Protein AF-A0A8J3BUP3-F1 (afdb_monomer_lite)

Structure (mmCIF, N/CA/C/O backbone):
data_AF-A0A8J3BUP3-F1
#
_entry.id   AF-A0A8J3BUP3-F1
#
loop_
_atom_site.group_PDB
_atom_site.id
_atom_site.type_symbol
_atom_site.label_atom_id
_atom_site.label_alt_id
_atom_site.label_comp_id
_atom_site.label_asym_id
_atom_site.label_entity_id
_atom_site.label_seq_id
_atom_site.pdbx_PDB_ins_code
_atom_site.Cartn_x
_atom_site.Cartn_y
_atom_site.Cartn_z
_atom_site.occupancy
_atom_site.B_iso_or_equiv
_atom_site.auth_seq_id
_atom_site.auth_comp_id
_atom_site.auth_asym_id
_atom_site.auth_atom_id
_atom_site.pdbx_PDB_model_num
ATOM 1 N N . MET A 1 1 ? 29.256 8.498 -4.162 1.00 69.88 1 MET A N 1
ATOM 2 C CA . MET A 1 1 ? 28.411 7.334 -3.810 1.00 69.88 1 MET A CA 1
ATOM 3 C C . MET A 1 1 ? 28.200 6.532 -5.094 1.00 69.88 1 MET A C 1
ATOM 5 O O . MET A 1 1 ? 27.834 7.152 -6.081 1.00 69.88 1 MET A O 1
ATOM 9 N N . GLY A 1 2 ? 28.523 5.232 -5.124 1.00 91.31 2 GLY A N 1
ATOM 10 C CA . GLY A 1 2 ? 28.582 4.390 -6.339 1.00 91.31 2 GLY A CA 1
ATOM 11 C C . GLY A 1 2 ? 27.463 3.346 -6.453 1.00 91.31 2 GLY A C 1
ATOM 12 O O . GLY A 1 2 ? 27.728 2.214 -6.844 1.00 91.31 2 GLY A O 1
ATOM 13 N N . PHE A 1 3 ? 26.236 3.688 -6.054 1.00 91.12 3 PHE A N 1
ATOM 14 C CA . PHE A 1 3 ? 25.085 2.789 -6.185 1.00 91.12 3 PHE A CA 1
ATOM 15 C C . PHE A 1 3 ? 24.589 2.740 -7.633 1.00 91.12 3 PHE A C 1
ATOM 17 O O . PHE A 1 3 ? 24.581 3.758 -8.322 1.00 91.12 3 PHE A O 1
ATOM 24 N N . THR A 1 4 ? 24.152 1.561 -8.075 1.00 90.62 4 THR A N 1
ATOM 25 C CA . THR A 1 4 ? 23.497 1.363 -9.377 1.00 90.62 4 THR A CA 1
ATOM 26 C C . THR A 1 4 ? 22.027 1.038 -9.143 1.00 90.62 4 THR A C 1
ATOM 28 O O . THR A 1 4 ? 21.706 0.272 -8.233 1.00 90.62 4 THR A O 1
ATOM 31 N N . ALA A 1 5 ? 21.134 1.627 -9.941 1.00 91.81 5 ALA A N 1
ATOM 32 C CA . ALA A 1 5 ? 19.705 1.345 -9.863 1.00 91.81 5 ALA A CA 1
ATOM 33 C C . ALA A 1 5 ? 19.442 -0.148 -10.115 1.00 91.81 5 ALA A C 1
ATOM 35 O O . ALA A 1 5 ? 19.896 -0.701 -11.114 1.00 91.81 5 ALA A O 1
ATOM 36 N N . LYS A 1 6 ? 18.715 -0.801 -9.199 1.00 93.50 6 LYS A N 1
ATOM 37 C CA . LYS A 1 6 ? 18.377 -2.229 -9.311 1.00 93.50 6 LYS A CA 1
ATOM 38 C C . LYS A 1 6 ? 17.186 -2.474 -10.244 1.00 93.50 6 LYS A C 1
ATOM 40 O O . LYS A 1 6 ? 17.160 -3.493 -10.921 1.00 93.50 6 LYS A O 1
ATOM 45 N N . ARG A 1 7 ? 16.202 -1.569 -10.238 1.00 94.81 7 ARG A N 1
ATOM 46 C CA . ARG A 1 7 ? 14.948 -1.657 -11.004 1.00 94.81 7 ARG A CA 1
ATOM 47 C C . ARG A 1 7 ? 14.233 -0.308 -11.045 1.00 94.81 7 ARG A C 1
ATOM 49 O O . ARG A 1 7 ? 14.526 0.559 -10.220 1.00 94.81 7 ARG A O 1
ATOM 56 N N . TYR A 1 8 ? 13.286 -0.178 -11.967 1.00 95.69 8 TYR A N 1
ATOM 57 C CA . TYR A 1 8 ? 12.363 0.951 -12.085 1.00 95.69 8 TYR A CA 1
ATOM 58 C C . TYR A 1 8 ? 10.917 0.455 -11.959 1.00 95.69 8 TYR A C 1
ATOM 60 O O . TYR A 1 8 ? 10.567 -0.549 -12.572 1.00 95.69 8 TYR A O 1
ATOM 68 N N . GLN A 1 9 ? 10.087 1.110 -11.151 1.00 97.00 9 GLN A N 1
ATOM 69 C CA . GLN A 1 9 ? 8.687 0.724 -10.958 1.00 97.00 9 GLN A CA 1
ATOM 70 C C . GLN A 1 9 ? 7.812 1.976 -10.851 1.00 97.00 9 GLN A C 1
ATOM 72 O O . GLN A 1 9 ? 8.215 2.943 -10.203 1.00 97.00 9 GLN A O 1
ATOM 77 N N . GLU A 1 10 ? 6.640 1.947 -11.480 1.00 97.50 10 GLU A N 1
ATOM 78 C CA . GLU A 1 10 ? 5.635 3.012 -11.441 1.00 97.50 10 GLU A CA 1
ATOM 79 C C . GLU A 1 10 ? 4.446 2.620 -10.554 1.00 97.50 10 GLU A C 1
ATOM 81 O O . GLU A 1 10 ? 4.022 1.464 -10.540 1.00 97.50 10 GLU A O 1
ATOM 86 N N . ASN A 1 11 ? 3.901 3.608 -9.845 1.00 97.44 11 ASN A N 1
ATOM 87 C CA . ASN A 1 11 ? 2.666 3.542 -9.064 1.00 97.44 11 ASN A CA 1
ATOM 88 C C . ASN A 1 11 ? 1.989 4.926 -9.137 1.00 97.44 11 ASN A C 1
ATOM 90 O O . ASN A 1 11 ? 2.685 5.948 -9.140 1.00 97.44 11 ASN A O 1
ATOM 94 N N . TYR A 1 12 ? 0.657 4.959 -9.193 1.00 97.94 12 TYR A N 1
ATOM 95 C CA . TYR A 1 12 ? -0.123 6.141 -8.832 1.00 97.94 12 TYR A CA 1
ATOM 96 C C . TYR A 1 12 ? -0.705 5.951 -7.432 1.00 97.94 12 TYR A C 1
ATOM 98 O O . TYR A 1 12 ? -1.581 5.109 -7.240 1.00 97.94 12 TYR A O 1
ATOM 106 N N . ARG A 1 13 ? -0.238 6.772 -6.490 1.00 98.31 13 ARG A N 1
ATOM 107 C CA . ARG A 1 13 ? -0.693 6.782 -5.100 1.00 98.31 13 ARG A CA 1
ATOM 108 C C . ARG A 1 13 ? -1.413 8.084 -4.788 1.00 98.31 13 ARG A C 1
ATOM 110 O O . ARG A 1 13 ? -0.875 9.166 -5.040 1.00 98.31 13 ARG A O 1
ATOM 117 N N . GLU A 1 14 ? -2.599 7.965 -4.213 1.00 98.56 14 GLU A N 1
ATOM 118 C CA . GLU A 1 14 ? -3.271 9.056 -3.514 1.00 98.56 14 GLU A CA 1
ATOM 119 C C . GLU A 1 14 ? -3.253 8.754 -2.014 1.00 98.56 14 GLU A C 1
ATOM 121 O O . GLU A 1 14 ? -3.862 7.783 -1.571 1.00 98.56 14 GLU A O 1
ATOM 126 N N . GLU A 1 15 ? -2.528 9.575 -1.254 1.00 98.50 15 GLU A N 1
ATOM 127 C CA . GLU A 1 15 ? -2.297 9.387 0.181 1.00 98.50 15 GLU A CA 1
ATOM 128 C C . GLU A 1 15 ? -3.178 10.336 1.005 1.00 98.50 15 GLU A C 1
ATOM 130 O O . GLU A 1 15 ? -3.206 11.551 0.773 1.00 98.50 15 GLU A O 1
ATOM 135 N N . TRP A 1 16 ? -3.843 9.786 2.020 1.00 98.56 16 TRP A N 1
ATOM 136 C CA . TRP A 1 16 ? -4.592 10.529 3.031 1.00 98.56 16 TRP A CA 1
ATOM 137 C C . TRP A 1 16 ? -4.117 10.163 4.435 1.00 98.56 16 TRP A C 1
ATOM 139 O O . TRP A 1 16 ? -3.730 9.029 4.697 1.00 98.56 16 TRP A O 1
ATOM 149 N N . GLN A 1 17 ? -4.202 11.111 5.371 1.00 98.19 17 GLN A N 1
ATOM 150 C CA . GLN A 1 17 ? -3.862 10.875 6.776 1.00 98.19 17 GLN A CA 1
ATOM 151 C C . GLN A 1 17 ? -4.988 11.337 7.695 1.00 98.19 17 GLN A C 1
ATOM 153 O O . GLN A 1 17 ? -5.456 12.477 7.611 1.00 98.19 17 GLN A O 1
ATOM 158 N N . LEU A 1 18 ? -5.394 10.463 8.615 1.00 97.38 18 LEU A N 1
ATOM 159 C CA . LEU A 1 18 ? -6.393 10.767 9.634 1.00 97.38 18 LEU A CA 1
ATOM 160 C C . LEU A 1 18 ? -6.055 10.027 10.928 1.00 97.38 18 LEU A C 1
ATOM 162 O O . LEU A 1 18 ? -5.917 8.811 10.945 1.00 97.38 18 LEU A O 1
ATOM 166 N N . GLY A 1 19 ? -5.930 10.764 12.033 1.00 94.56 19 GLY A N 1
ATOM 167 C CA . GLY A 1 19 ? -5.753 10.154 13.356 1.00 94.56 19 GLY A CA 1
ATOM 168 C C . GLY A 1 19 ? -4.468 9.331 13.529 1.00 94.56 19 GLY A C 1
ATOM 169 O O . GLY A 1 19 ? -4.428 8.470 14.397 1.00 94.56 19 GLY A O 1
ATOM 170 N N . GLY A 1 20 ? -3.428 9.586 12.728 1.00 96.69 20 GLY A N 1
ATOM 171 C CA . GLY A 1 20 ? -2.185 8.803 12.749 1.00 96.69 20 GLY A CA 1
ATOM 172 C C . GLY A 1 20 ? -2.236 7.510 11.930 1.00 96.69 20 GLY A C 1
ATOM 173 O O . GLY A 1 20 ? -1.283 6.739 11.989 1.00 96.69 20 GLY A O 1
ATOM 174 N N . VAL A 1 21 ? -3.317 7.293 11.176 1.00 98.56 21 VAL A N 1
ATOM 175 C CA . VAL A 1 21 ? -3.445 6.239 10.167 1.00 98.56 21 VAL A CA 1
ATOM 176 C C . VAL A 1 21 ? -3.296 6.858 8.777 1.00 98.56 21 VAL A C 1
ATOM 178 O O . VAL A 1 21 ? -3.856 7.928 8.508 1.00 98.56 21 VAL A O 1
ATOM 181 N N . THR A 1 22 ? -2.541 6.181 7.919 1.00 98.69 22 THR A N 1
ATOM 182 C CA . THR A 1 22 ? -2.364 6.498 6.502 1.00 98.69 22 THR A CA 1
ATOM 183 C C . THR A 1 22 ? -3.268 5.606 5.658 1.00 98.69 22 THR A C 1
ATOM 185 O O . THR A 1 22 ? -3.404 4.413 5.926 1.00 98.69 22 THR A O 1
ATOM 188 N N . PHE A 1 23 ? -3.889 6.204 4.647 1.00 98.56 23 PHE A N 1
ATOM 189 C CA . PHE A 1 23 ? -4.773 5.558 3.687 1.00 98.56 23 PHE A CA 1
ATOM 190 C C . PHE A 1 23 ? -4.237 5.827 2.285 1.00 98.56 23 PHE A C 1
ATOM 192 O O . PHE A 1 23 ? -4.347 6.951 1.789 1.00 98.56 23 PHE A O 1
ATOM 199 N N . ASP A 1 24 ? -3.687 4.795 1.659 1.00 98.44 24 ASP A N 1
ATOM 200 C CA . ASP A 1 24 ? -3.075 4.879 0.339 1.00 98.44 24 ASP A CA 1
ATOM 201 C C . ASP A 1 24 ? -3.962 4.192 -0.693 1.00 98.44 24 ASP A C 1
ATOM 203 O O . ASP A 1 24 ? -4.127 2.973 -0.697 1.00 98.44 24 ASP A O 1
ATOM 207 N N . ILE A 1 25 ? -4.556 4.986 -1.583 1.00 98.44 25 ILE A N 1
ATOM 208 C CA . ILE A 1 25 ? -5.271 4.469 -2.750 1.00 98.44 25 ILE A CA 1
ATOM 209 C C . ILE A 1 25 ? -4.224 4.227 -3.833 1.00 98.44 25 ILE A C 1
ATOM 211 O O . ILE A 1 25 ? -3.767 5.153 -4.510 1.00 98.44 25 ILE A O 1
ATOM 215 N N . ASP A 1 26 ? -3.839 2.966 -3.964 1.00 98.06 26 AS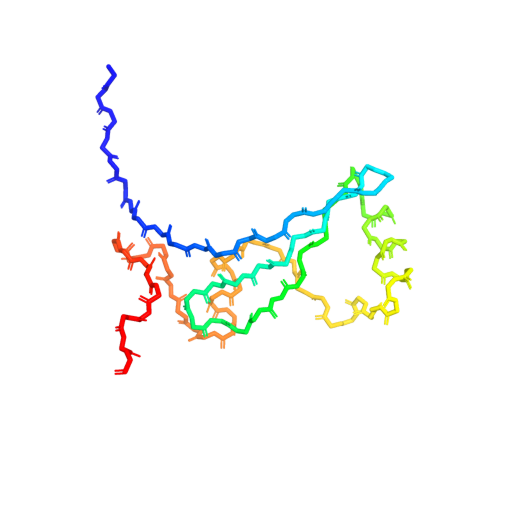P A N 1
ATOM 216 C CA . ASP A 1 26 ? -2.704 2.519 -4.752 1.00 98.06 26 ASP A CA 1
ATOM 217 C C . ASP A 1 26 ? -3.158 1.914 -6.074 1.00 98.06 26 ASP A C 1
ATOM 219 O O . ASP A 1 26 ? -3.970 0.987 -6.120 1.00 98.06 26 ASP A O 1
ATOM 223 N N . THR A 1 27 ? -2.597 2.409 -7.174 1.00 98.00 27 THR A N 1
ATOM 224 C CA . THR A 1 27 ? -2.816 1.848 -8.507 1.00 98.00 27 THR A CA 1
ATOM 225 C C . THR A 1 27 ? -1.485 1.404 -9.074 1.00 98.00 27 THR A C 1
ATOM 227 O O . THR A 1 27 ? -0.632 2.222 -9.401 1.00 98.00 27 THR A O 1
ATOM 230 N N . TRP A 1 28 ? -1.328 0.097 -9.245 1.00 97.62 28 TRP A N 1
ATOM 231 C CA . TRP A 1 28 ? -0.108 -0.516 -9.756 1.00 97.62 28 TRP A CA 1
ATOM 232 C C . TRP A 1 28 ? -0.333 -1.123 -11.153 1.00 97.62 28 TRP A C 1
ATOM 234 O O . TRP A 1 28 ? -1.432 -1.609 -11.432 1.00 97.62 28 TRP A O 1
ATOM 244 N N . PRO A 1 29 ? 0.676 -1.149 -12.049 1.00 97.06 29 PRO A N 1
ATOM 245 C CA . PRO A 1 29 ? 0.517 -1.675 -13.406 1.00 97.06 29 PRO A CA 1
ATOM 246 C C . PRO A 1 29 ? -0.018 -3.119 -13.504 1.00 97.06 29 PRO A C 1
ATOM 248 O O . PRO A 1 29 ? 0.712 -4.102 -13.378 1.00 97.06 29 PRO A O 1
ATOM 251 N N . GLY A 1 30 ? -1.303 -3.248 -13.841 1.00 95.19 30 GLY A N 1
ATOM 252 C CA . GLY A 1 30 ? -1.981 -4.531 -14.056 1.00 95.19 30 GLY A CA 1
ATOM 253 C C . GLY A 1 30 ? -2.699 -5.097 -12.828 1.00 95.19 30 GLY A C 1
ATOM 254 O O . GLY A 1 30 ? -3.374 -6.116 -12.963 1.00 95.19 30 GLY A O 1
ATOM 255 N N . LEU A 1 31 ? -2.602 -4.447 -11.665 1.00 95.88 31 LEU A N 1
ATOM 256 C CA . LEU A 1 31 ? -3.439 -4.754 -10.505 1.00 95.88 31 LEU A CA 1
ATOM 257 C C . LEU A 1 31 ? -4.683 -3.851 -10.489 1.00 95.88 31 LEU A C 1
ATOM 259 O O . LEU A 1 31 ? -4.607 -2.701 -10.929 1.00 95.88 31 LEU A O 1
ATOM 263 N N . PRO A 1 32 ? -5.829 -4.334 -9.974 1.00 95.31 32 PRO A N 1
ATOM 264 C CA . PRO A 1 32 ? -6.913 -3.447 -9.565 1.00 95.31 32 PRO A CA 1
ATOM 265 C C . PRO A 1 32 ? -6.412 -2.445 -8.520 1.00 95.31 32 PRO A C 1
ATOM 267 O O . PRO A 1 32 ? -5.593 -2.811 -7.679 1.00 95.31 32 PRO A O 1
ATOM 270 N N . THR A 1 33 ? -6.914 -1.210 -8.552 1.00 96.94 33 THR A N 1
ATOM 271 C CA . THR A 1 33 ? -6.656 -0.230 -7.490 1.00 96.94 33 THR A CA 1
ATOM 272 C C . THR A 1 33 ? -7.142 -0.778 -6.150 1.00 96.94 33 THR A C 1
ATOM 274 O O . THR A 1 33 ? -8.258 -1.298 -6.068 1.00 96.94 33 THR A O 1
ATOM 277 N N . TYR A 1 34 ? -6.323 -0.647 -5.111 1.00 96.75 34 TYR A N 1
ATOM 278 C CA . TYR A 1 34 ? -6.639 -1.110 -3.762 1.00 96.75 34 TYR A CA 1
ATOM 279 C C . TYR A 1 34 ? -6.298 -0.043 -2.720 1.00 96.75 34 TYR A C 1
ATOM 281 O O . TYR A 1 34 ? -5.568 0.904 -3.002 1.00 96.75 34 TYR A O 1
ATOM 289 N N . LEU A 1 35 ? -6.874 -0.188 -1.528 1.00 97.62 35 LEU A N 1
ATOM 290 C CA . LEU A 1 35 ? -6.586 0.663 -0.381 1.00 97.62 35 LEU A CA 1
ATOM 291 C C . LEU A 1 35 ? -5.585 -0.048 0.533 1.00 97.62 35 LEU A C 1
ATOM 293 O O . LEU A 1 35 ? -5.858 -1.153 1.000 1.00 97.62 35 LEU A O 1
ATOM 297 N N . GLU A 1 36 ? -4.465 0.600 0.809 1.00 97.88 36 GLU A N 1
ATOM 298 C CA . GLU A 1 36 ? -3.533 0.240 1.875 1.00 97.88 36 GLU A CA 1
ATOM 299 C C . GLU A 1 36 ? -3.846 1.096 3.114 1.00 97.88 36 GLU A C 1
ATOM 301 O O . GLU A 1 36 ? -4.058 2.305 3.013 1.00 97.88 36 GLU A O 1
ATOM 306 N N . VAL A 1 37 ? -3.954 0.449 4.279 1.00 98.00 37 VAL A N 1
ATOM 307 C CA . VAL A 1 37 ? -4.235 1.101 5.566 1.00 98.00 37 VAL A CA 1
ATOM 308 C C . VAL A 1 37 ? -3.083 0.797 6.511 1.00 98.00 37 VAL A C 1
ATOM 310 O O . VAL A 1 37 ? -2.908 -0.345 6.937 1.00 98.00 37 VAL A O 1
ATOM 313 N N . GLU A 1 38 ? -2.314 1.823 6.858 1.00 97.75 38 GLU A N 1
ATOM 314 C CA . GLU A 1 38 ? -1.141 1.702 7.723 1.00 97.75 38 GLU A CA 1
ATOM 315 C C . GLU A 1 38 ? -1.307 2.540 8.986 1.00 97.75 38 GLU A C 1
ATOM 317 O O . GLU A 1 38 ? -1.706 3.702 8.944 1.00 97.75 38 GLU A O 1
ATOM 322 N N . GLY A 1 39 ? -0.973 1.959 10.133 1.00 97.31 39 GLY A N 1
ATOM 323 C CA . GLY A 1 39 ? -1.103 2.612 11.428 1.00 97.31 39 GLY A CA 1
ATOM 324 C C . GLY A 1 39 ? 0.020 2.219 12.384 1.00 97.31 39 GLY A C 1
ATOM 325 O O . GLY A 1 39 ? 0.840 1.355 12.072 1.00 97.31 39 GLY A O 1
ATOM 326 N N . PRO A 1 40 ? 0.069 2.844 13.571 1.00 97.50 40 PRO A N 1
ATOM 327 C CA . PRO A 1 40 ? 1.099 2.564 14.571 1.00 97.50 40 PRO A CA 1
ATOM 328 C C . PRO A 1 40 ? 1.041 1.133 15.127 1.00 97.50 40 PRO A C 1
ATOM 330 O O . PRO A 1 40 ? 2.050 0.632 15.624 1.00 97.50 40 PRO A O 1
ATOM 333 N N . ASP A 1 41 ? -0.125 0.489 15.065 1.00 97.81 41 ASP A N 1
ATOM 334 C CA . ASP A 1 41 ? -0.364 -0.880 15.508 1.00 97.81 41 ASP A CA 1
ATOM 335 C C . ASP A 1 41 ? -1.573 -1.503 14.782 1.00 97.81 41 ASP A C 1
ATOM 337 O O . ASP A 1 41 ? -2.298 -0.841 14.036 1.00 97.81 41 ASP A O 1
ATOM 341 N N . GLU A 1 42 ? -1.781 -2.805 14.996 1.00 96.44 42 GLU A N 1
ATOM 342 C CA . GLU A 1 42 ? -2.875 -3.577 14.392 1.00 96.44 42 GLU A CA 1
ATOM 343 C C . GLU A 1 42 ? -4.262 -3.056 14.797 1.00 96.44 42 GLU A C 1
ATOM 345 O O . GLU A 1 42 ? -5.184 -3.066 13.981 1.00 96.44 42 GLU A O 1
ATOM 350 N N . ALA A 1 43 ? -4.417 -2.576 16.037 1.00 97.62 43 ALA A N 1
ATOM 351 C CA . ALA A 1 43 ? -5.696 -2.070 16.524 1.00 97.62 43 ALA A CA 1
ATOM 352 C C . ALA A 1 43 ? -6.098 -0.792 15.776 1.00 97.62 43 ALA A C 1
ATOM 354 O O . ALA A 1 43 ? -7.231 -0.688 15.317 1.00 97.62 43 ALA A O 1
ATOM 355 N N . ALA A 1 44 ? -5.154 0.130 15.566 1.00 98.12 44 ALA A N 1
ATOM 356 C CA . ALA A 1 44 ? -5.385 1.346 14.794 1.00 98.12 44 ALA A CA 1
ATOM 357 C C . ALA A 1 44 ? -5.782 1.051 13.337 1.00 98.12 44 ALA A C 1
ATOM 359 O O . ALA A 1 44 ? -6.709 1.673 12.819 1.00 98.12 44 ALA A O 1
ATOM 360 N N . VAL A 1 45 ? -5.121 0.085 12.686 1.00 97.56 45 VAL A N 1
ATOM 361 C CA . VAL A 1 45 ? -5.464 -0.343 11.315 1.00 97.56 45 VAL A CA 1
ATOM 362 C C . VAL A 1 45 ? -6.863 -0.956 11.267 1.00 97.56 45 VAL A C 1
ATOM 364 O O . VAL A 1 45 ? -7.659 -0.624 10.387 1.00 97.56 45 VAL A O 1
ATOM 367 N N . ARG A 1 46 ? -7.186 -1.824 12.231 1.00 96.75 46 ARG A N 1
ATOM 368 C CA . ARG A 1 46 ? -8.497 -2.465 12.326 1.00 96.75 46 ARG A CA 1
ATOM 369 C C . ARG A 1 46 ? -9.617 -1.449 12.538 1.00 96.75 46 ARG A C 1
ATOM 371 O O . ARG A 1 46 ? -10.590 -1.479 11.790 1.00 96.75 46 ARG A O 1
ATOM 378 N N . ASP A 1 47 ? -9.472 -0.550 13.507 1.00 97.62 47 ASP A N 1
ATOM 379 C CA . ASP A 1 47 ? -10.478 0.474 13.807 1.00 97.62 47 ASP A CA 1
ATOM 380 C C . ASP A 1 47 ? -10.710 1.392 12.593 1.00 97.62 47 ASP A C 1
ATOM 382 O O . ASP A 1 47 ? -11.846 1.752 12.277 1.00 97.62 47 ASP A O 1
ATOM 386 N N . ALA A 1 48 ? -9.639 1.732 11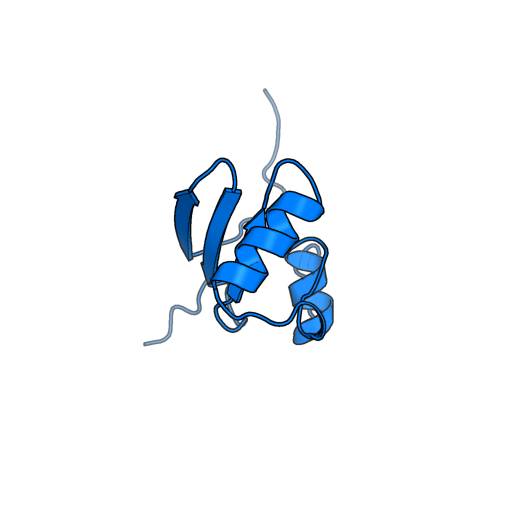.869 1.00 97.94 48 ALA A N 1
ATOM 387 C CA . ALA A 1 48 ? -9.709 2.517 10.642 1.00 97.94 48 ALA A CA 1
ATOM 388 C C . ALA A 1 48 ? -10.434 1.787 9.498 1.00 97.94 48 ALA A C 1
ATOM 390 O O . ALA A 1 48 ? -11.287 2.383 8.837 1.00 97.94 48 ALA A O 1
ATOM 391 N N . ALA A 1 49 ? -10.131 0.506 9.273 1.00 96.94 49 ALA A N 1
ATOM 392 C CA . ALA A 1 49 ? -10.808 -0.307 8.264 1.00 96.94 49 ALA A CA 1
ATOM 393 C C . ALA A 1 49 ? -12.301 -0.499 8.594 1.00 96.94 49 ALA A C 1
ATOM 395 O O . ALA A 1 49 ? -13.157 -0.314 7.724 1.00 96.94 49 ALA A O 1
ATOM 396 N N . GLU A 1 50 ? -12.629 -0.779 9.862 1.00 96.25 50 GLU A N 1
ATOM 397 C CA . GLU A 1 50 ? -14.013 -0.903 10.338 1.00 96.25 50 GLU A CA 1
ATOM 398 C C . GLU A 1 50 ? -14.794 0.411 10.167 1.00 96.25 50 GLU A C 1
ATOM 400 O O . GLU A 1 50 ? -15.954 0.389 9.750 1.00 96.25 50 GLU A O 1
ATOM 405 N N . ALA A 1 51 ? -14.165 1.568 10.413 1.00 96.75 51 ALA A N 1
ATOM 406 C CA . ALA A 1 51 ? -14.786 2.881 10.213 1.00 96.75 51 ALA A CA 1
ATOM 407 C C . ALA A 1 51 ? -15.141 3.171 8.741 1.00 96.75 51 ALA A C 1
ATOM 409 O O . ALA A 1 51 ? -16.076 3.931 8.474 1.00 96.75 51 ALA A O 1
ATOM 410 N N . LEU A 1 52 ? -14.432 2.549 7.793 1.00 96.12 52 LEU A N 1
ATOM 411 C CA . LEU A 1 52 ? -14.739 2.587 6.359 1.00 96.12 52 LEU A CA 1
ATOM 412 C C . LEU A 1 52 ? -15.744 1.504 5.927 1.00 96.12 52 LEU A C 1
ATOM 414 O O . LEU A 1 52 ? -16.140 1.470 4.762 1.00 96.12 52 LEU A O 1
ATOM 418 N N . GLY A 1 53 ? -16.181 0.639 6.848 1.00 96.88 53 GLY A N 1
ATOM 419 C CA . GLY A 1 53 ? -17.088 -0.472 6.562 1.00 96.88 53 GLY A CA 1
ATOM 420 C C . GLY A 1 53 ? -16.433 -1.622 5.794 1.00 96.88 53 GLY A C 1
ATOM 421 O O . GLY A 1 53 ? -17.135 -2.346 5.088 1.00 96.88 53 GLY A O 1
ATOM 422 N N . LEU A 1 54 ? -15.109 -1.772 5.898 1.00 96.06 54 LEU A N 1
ATOM 423 C CA . LEU A 1 54 ? -14.352 -2.848 5.258 1.00 96.06 54 LEU A CA 1
ATOM 424 C C . LEU A 1 54 ? -14.270 -4.074 6.175 1.00 96.06 54 LEU A C 1
ATOM 426 O O . LEU A 1 54 ? -14.126 -3.940 7.391 1.00 96.06 54 LEU A O 1
ATOM 430 N N . ASP A 1 55 ? -14.339 -5.268 5.586 1.00 93.62 55 ASP A N 1
ATOM 431 C CA . ASP A 1 55 ? -14.137 -6.528 6.301 1.00 93.62 55 ASP A CA 1
ATOM 432 C C . ASP A 1 55 ? -12.667 -6.955 6.198 1.00 93.62 55 ASP A C 1
ATOM 434 O O . ASP A 1 55 ? -12.130 -7.140 5.105 1.00 93.62 55 ASP A O 1
ATOM 438 N N . LEU A 1 56 ? -12.011 -7.143 7.344 1.00 90.69 56 LEU A N 1
ATOM 439 C CA . LEU A 1 56 ? -10.632 -7.632 7.392 1.00 90.69 56 LEU A CA 1
ATOM 440 C C . LEU A 1 56 ? -10.497 -9.083 6.909 1.00 90.69 56 LEU A C 1
ATOM 442 O O . LEU A 1 56 ? -9.384 -9.515 6.619 1.00 90.69 56 LEU A O 1
ATOM 446 N N . ALA A 1 57 ? -11.594 -9.836 6.788 1.00 92.56 57 ALA A N 1
ATOM 447 C CA . ALA A 1 57 ? -11.573 -11.153 6.155 1.00 92.56 57 ALA A CA 1
ATOM 448 C C . ALA A 1 57 ? -11.142 -11.098 4.676 1.00 92.56 57 ALA A C 1
ATOM 450 O O . ALA A 1 57 ? -10.586 -12.077 4.177 1.00 92.56 57 ALA A O 1
ATOM 451 N N . ASP A 1 58 ? -11.355 -9.959 4.008 1.00 89.00 58 ASP A N 1
ATOM 452 C CA . ASP A 1 58 ? -10.941 -9.718 2.621 1.00 89.00 58 ASP A CA 1
ATOM 453 C C . ASP A 1 58 ? -9.559 -9.039 2.522 1.00 89.00 58 ASP A C 1
ATOM 455 O O . ASP A 1 58 ? -9.066 -8.784 1.420 1.00 89.00 58 ASP A O 1
ATOM 459 N N . ALA A 1 59 ? -8.915 -8.734 3.656 1.00 93.00 59 ALA A N 1
ATOM 460 C CA . ALA A 1 59 ? -7.636 -8.036 3.675 1.00 93.00 59 ALA A CA 1
ATOM 461 C C . ALA A 1 59 ? -6.468 -8.947 3.265 1.00 93.00 59 ALA A C 1
ATOM 463 O O . ALA A 1 59 ? -6.396 -10.128 3.615 1.00 93.00 59 ALA A O 1
ATOM 464 N N . SER A 1 60 ? -5.495 -8.357 2.571 1.00 92.62 60 SER A N 1
ATOM 465 C CA . SER A 1 60 ? -4.170 -8.940 2.359 1.00 92.62 60 SER A CA 1
ATOM 466 C C . SER A 1 60 ? -3.129 -8.211 3.200 1.00 92.62 60 SER A C 1
ATOM 468 O O . SER A 1 60 ? -3.213 -6.997 3.366 1.00 92.62 60 SER A O 1
ATOM 470 N N . TYR A 1 61 ? -2.114 -8.937 3.660 1.00 93.06 61 TYR A N 1
ATOM 471 C CA . TYR A 1 61 ? -0.995 -8.393 4.428 1.00 93.06 61 TYR A CA 1
ATOM 472 C C . TYR A 1 61 ? 0.310 -8.735 3.718 1.00 93.06 61 TYR A C 1
ATOM 474 O O . TYR A 1 61 ? 0.442 -9.846 3.207 1.00 93.06 61 TYR A O 1
ATOM 482 N N . GLY A 1 62 ? 1.264 -7.808 3.715 1.00 92.25 62 GLY A N 1
ATOM 483 C CA . GLY A 1 62 ? 2.550 -7.985 3.045 1.00 92.25 62 GLY A CA 1
ATOM 484 C C . GLY A 1 62 ? 2.867 -6.824 2.112 1.00 92.25 62 GLY A C 1
ATOM 485 O O . GLY A 1 62 ? 2.175 -5.811 2.098 1.00 92.25 62 GLY A O 1
ATOM 486 N N . SER A 1 63 ? 3.943 -6.965 1.345 1.00 95.44 63 SER A N 1
ATOM 487 C CA . SER A 1 63 ? 4.381 -5.951 0.389 1.00 95.44 63 SER A CA 1
ATOM 488 C C . SER A 1 63 ? 3.679 -6.079 -0.963 1.00 95.44 63 SER A C 1
ATOM 490 O O . SER A 1 63 ? 3.125 -7.119 -1.322 1.00 95.44 63 SER A O 1
ATOM 492 N N . VAL A 1 64 ? 3.775 -5.031 -1.782 1.00 96.25 64 VAL A N 1
ATOM 493 C CA . VAL A 1 64 ? 3.213 -5.031 -3.140 1.00 96.25 64 VAL A CA 1
ATOM 494 C C . VAL A 1 64 ? 3.705 -6.196 -4.010 1.00 96.25 64 VAL A C 1
ATOM 496 O O . VAL A 1 64 ? 2.939 -6.728 -4.812 1.00 96.25 64 VAL A O 1
ATOM 499 N N . ASP A 1 65 ? 4.953 -6.653 -3.869 1.00 96.38 65 ASP A N 1
ATOM 500 C CA . ASP A 1 65 ? 5.426 -7.813 -4.630 1.00 96.38 65 ASP A CA 1
ATOM 501 C C . ASP A 1 65 ? 4.696 -9.103 -4.237 1.00 96.38 65 ASP A C 1
ATOM 503 O O . ASP A 1 65 ? 4.381 -9.906 -5.117 1.00 96.38 65 ASP A O 1
ATOM 507 N N . GLU A 1 66 ? 4.322 -9.269 -2.967 1.00 96.69 66 GLU A N 1
ATOM 508 C CA . GLU A 1 66 ? 3.476 -10.379 -2.520 1.00 96.69 66 GLU A CA 1
ATOM 509 C C . GLU A 1 66 ? 2.056 -10.274 -3.0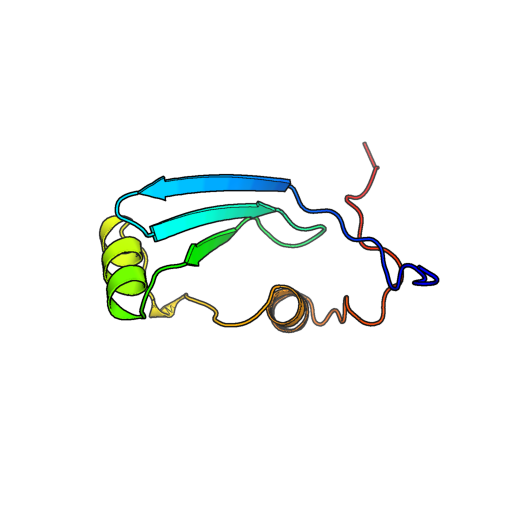96 1.00 96.69 66 GLU A C 1
ATOM 511 O O . GLU A 1 66 ? 1.488 -11.290 -3.517 1.00 96.69 66 GLU A O 1
ATOM 516 N N . VAL A 1 67 ? 1.514 -9.055 -3.224 1.00 96.25 67 VAL A N 1
ATOM 517 C CA . VAL A 1 67 ? 0.230 -8.802 -3.907 1.00 96.25 67 VAL A CA 1
ATOM 518 C C . VAL A 1 67 ? 0.314 -9.219 -5.380 1.00 96.25 67 VAL A C 1
ATOM 520 O O . VAL A 1 67 ? -0.525 -9.991 -5.849 1.00 96.25 67 VAL A O 1
ATOM 523 N N . TYR A 1 68 ? 1.361 -8.816 -6.109 1.00 97.00 68 TYR A N 1
ATOM 524 C CA . TYR A 1 68 ? 1.579 -9.247 -7.500 1.00 97.00 68 TYR A CA 1
ATOM 525 C C . TYR A 1 68 ? 1.710 -10.767 -7.641 1.00 97.00 68 TYR A C 1
ATOM 527 O O . TYR A 1 68 ? 1.145 -11.361 -8.569 1.00 97.00 68 TYR A O 1
ATOM 535 N N . ARG A 1 69 ? 2.438 -11.411 -6.722 1.00 96.81 69 ARG A N 1
ATOM 536 C CA . ARG A 1 69 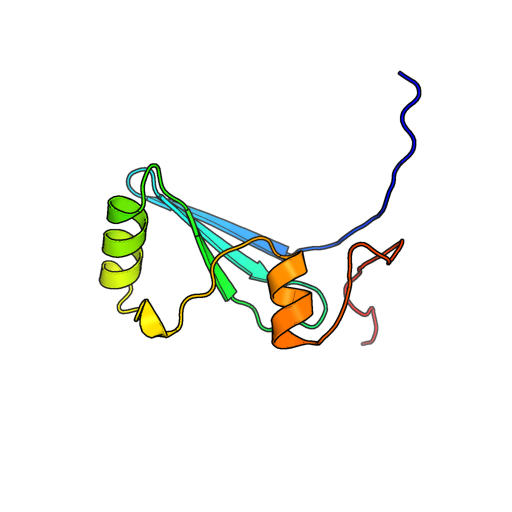? 2.590 -12.870 -6.705 1.00 96.81 69 ARG A CA 1
ATOM 537 C C . ARG A 1 69 ? 1.257 -13.569 -6.461 1.00 96.81 69 ARG A C 1
ATOM 539 O O . ARG A 1 69 ? 0.981 -14.556 -7.136 1.00 96.81 69 ARG A O 1
ATOM 546 N N . THR A 1 70 ? 0.439 -13.061 -5.546 1.00 94.69 70 THR A N 1
ATOM 547 C CA . THR A 1 70 ? -0.829 -13.690 -5.148 1.00 94.69 70 THR A CA 1
ATOM 548 C C . THR A 1 70 ? -1.929 -13.476 -6.184 1.00 94.69 70 THR A C 1
ATOM 550 O O . THR A 1 70 ? -2.616 -14.425 -6.554 1.00 94.69 70 THR A O 1
ATOM 553 N N . VAL A 1 71 ? -2.075 -12.249 -6.690 1.00 94.69 71 VAL A N 1
ATOM 554 C CA . VAL A 1 71 ? -3.170 -11.875 -7.599 1.00 94.69 71 VAL A CA 1
ATOM 555 C C . VAL A 1 71 ? -2.877 -12.288 -9.043 1.00 94.69 71 VAL A C 1
ATOM 557 O O . VAL A 1 71 ? -3.773 -12.749 -9.746 1.00 94.69 71 VAL A O 1
ATOM 560 N N . LEU A 1 72 ? -1.627 -12.138 -9.498 1.00 95.81 72 LEU A N 1
ATOM 561 C CA . LEU A 1 72 ? -1.251 -12.327 -10.907 1.00 95.81 72 LEU A CA 1
ATOM 562 C C . LEU A 1 72 ? -0.238 -13.457 -11.135 1.00 95.81 72 LEU A C 1
ATOM 564 O O . LEU A 1 72 ? 0.102 -13.743 -12.283 1.00 95.81 72 LEU A O 1
ATOM 568 N N . GLY A 1 73 ? 0.301 -14.079 -10.080 1.00 97.00 73 GLY A N 1
ATOM 569 C CA . GLY A 1 73 ? 1.396 -15.048 -10.215 1.00 97.00 73 GLY A CA 1
ATOM 570 C C . GLY A 1 73 ? 2.713 -14.428 -10.703 1.00 97.00 73 GLY A C 1
ATOM 571 O O . GLY A 1 73 ? 3.617 -15.156 -11.124 1.00 97.00 73 GLY A O 1
ATOM 572 N N . ARG A 1 74 ? 2.838 -13.094 -10.673 1.00 96.31 74 ARG A N 1
ATOM 573 C CA . ARG A 1 74 ? 3.930 -12.333 -11.298 1.00 96.31 74 ARG A CA 1
ATOM 574 C C . ARG A 1 74 ? 5.000 -11.962 -10.276 1.00 96.31 74 ARG A C 1
ATOM 576 O O . ARG A 1 74 ? 4.690 -11.402 -9.235 1.00 96.31 74 ARG A O 1
ATOM 583 N N . ASP A 1 75 ? 6.262 -12.276 -10.567 1.00 97.12 75 ASP A N 1
ATOM 584 C CA . ASP A 1 75 ? 7.407 -11.863 -9.743 1.00 97.12 75 ASP A CA 1
ATOM 585 C C . ASP A 1 75 ? 8.001 -10.549 -10.259 1.00 97.12 75 ASP A C 1
ATOM 587 O O . ASP A 1 75 ? 8.892 -10.543 -11.109 1.00 97.12 75 ASP A O 1
ATOM 591 N N . ILE A 1 76 ? 7.520 -9.429 -9.719 1.00 96.38 76 ILE A N 1
ATOM 592 C CA . ILE A 1 76 ? 7.990 -8.093 -10.110 1.00 96.38 76 ILE A CA 1
ATOM 593 C C . ILE A 1 76 ? 9.410 -7.774 -9.616 1.00 96.38 76 ILE A C 1
ATOM 595 O O . ILE A 1 76 ? 9.998 -6.777 -10.041 1.00 96.38 76 ILE A O 1
ATOM 599 N N . LEU A 1 77 ? 9.985 -8.579 -8.713 1.00 96.38 77 LEU A N 1
ATOM 600 C CA . LEU A 1 77 ? 11.355 -8.380 -8.233 1.00 96.38 77 LEU A CA 1
ATOM 601 C C . LEU A 1 77 ? 12.393 -8.954 -9.202 1.00 96.38 77 LEU A C 1
ATOM 603 O O . LEU A 1 77 ? 13.544 -8.505 -9.179 1.00 96.38 77 LEU A O 1
ATOM 607 N N . ALA A 1 78 ? 11.987 -9.907 -10.045 1.00 96.12 78 ALA A N 1
ATOM 608 C CA . ALA A 1 78 ? 12.785 -10.444 -11.144 1.00 96.12 78 ALA A CA 1
ATOM 609 C C . ALA A 1 78 ? 12.808 -9.523 -12.381 1.00 96.12 78 ALA A C 1
ATOM 611 O O . ALA A 1 78 ? 13.598 -9.742 -13.300 1.00 96.12 78 ALA A O 1
ATOM 612 N N . GLU A 1 79 ? 11.967 -8.487 -12.411 1.00 94.94 79 GLU A N 1
ATOM 613 C CA . GLU A 1 79 ? 11.820 -7.578 -13.545 1.00 94.94 79 GLU A CA 1
ATOM 614 C C . GLU A 1 79 ? 12.650 -6.298 -13.375 1.00 94.94 79 GLU A C 1
ATOM 616 O O . GLU A 1 79 ? 12.713 -5.694 -12.301 1.00 94.94 79 GLU A O 1
ATOM 621 N N . SER A 1 80 ? 13.283 -5.844 -14.461 1.00 95.31 80 SER A N 1
ATOM 622 C CA . SER A 1 80 ? 14.051 -4.592 -14.464 1.00 95.31 80 SER A CA 1
ATOM 623 C C . SER A 1 80 ? 13.166 -3.343 -14.480 1.00 95.31 80 SER A C 1
ATOM 625 O O . SER A 1 80 ? 13.608 -2.278 -14.044 1.00 95.31 80 SER A O 1
ATOM 627 N N . SER A 1 81 ? 11.942 -3.461 -15.000 1.00 95.56 81 SER A N 1
ATOM 628 C CA . SER A 1 81 ? 11.005 -2.352 -15.186 1.00 95.56 81 SER A CA 1
ATOM 629 C C . SER A 1 81 ? 9.551 -2.799 -15.039 1.00 95.56 81 SER A C 1
ATOM 631 O O . SER A 1 81 ? 9.153 -3.769 -15.679 1.00 95.56 81 SER A O 1
ATOM 633 N N . LEU A 1 82 ? 8.760 -2.035 -14.289 1.00 96.31 82 LEU A N 1
ATOM 634 C CA . LEU A 1 82 ? 7.308 -2.171 -14.165 1.00 96.31 82 LEU A CA 1
ATOM 635 C C . LEU A 1 82 ? 6.670 -0.809 -14.459 1.00 96.31 82 LEU A C 1
ATOM 637 O O . LEU A 1 82 ? 6.830 0.115 -13.669 1.00 96.31 82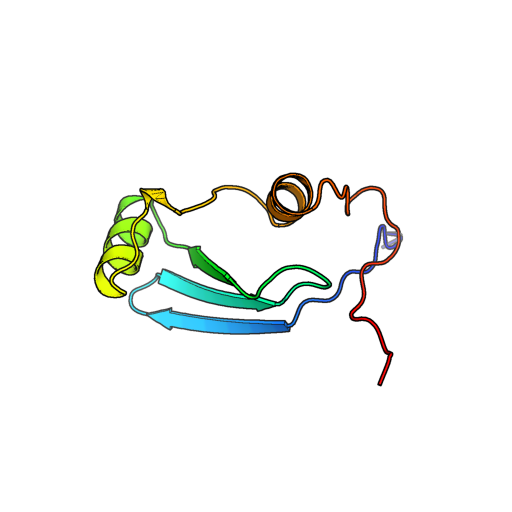 LEU A O 1
ATOM 641 N N . THR A 1 83 ? 5.988 -0.673 -15.594 1.00 96.50 83 THR A N 1
ATOM 642 C CA . THR A 1 83 ? 5.401 0.599 -16.046 1.00 96.50 83 THR A CA 1
ATOM 643 C C . THR A 1 83 ? 3.938 0.413 -16.416 1.00 96.50 83 THR A C 1
ATOM 645 O O . THR A 1 83 ? 3.536 -0.691 -16.799 1.00 96.50 83 THR A O 1
ATOM 648 N N . PHE A 1 84 ? 3.146 1.479 -16.352 1.00 95.12 84 PHE A N 1
ATOM 649 C CA . PHE A 1 84 ? 1.811 1.477 -16.944 1.00 95.12 84 PHE A CA 1
ATOM 650 C C . PHE A 1 84 ? 1.930 1.265 -18.458 1.00 95.12 84 PHE A C 1
ATOM 652 O O . PHE A 1 84 ? 2.851 1.782 -19.099 1.00 95.12 84 PHE A O 1
ATOM 659 N N . ASP A 1 85 ? 1.041 0.455 -19.043 1.00 82.50 85 ASP A N 1
ATOM 660 C CA . ASP A 1 85 ? 1.036 0.285 -20.498 1.00 82.50 85 ASP A CA 1
ATOM 661 C C . ASP A 1 85 ? 0.726 1.646 -21.142 1.00 82.50 85 ASP A C 1
ATOM 663 O O . ASP A 1 85 ? -0.205 2.342 -20.741 1.00 82.50 85 ASP A O 1
ATOM 667 N N . THR A 1 86 ? 1.516 2.043 -22.137 1.00 60.31 86 THR A N 1
ATOM 668 C CA . THR A 1 86 ? 1.347 3.317 -22.862 1.00 60.31 86 THR A CA 1
ATOM 669 C C . THR A 1 86 ? 0.338 3.206 -24.007 1.00 60.31 86 THR A C 1
ATOM 671 O O . THR A 1 86 ? 0.221 4.114 -24.830 1.00 60.31 86 THR A O 1
ATOM 674 N N . ARG A 1 87 ? -0.397 2.094 -24.097 1.00 45.25 87 ARG A N 1
ATOM 675 C CA . ARG A 1 87 ? -1.368 1.858 -25.167 1.00 45.25 87 ARG A CA 1
ATOM 676 C C 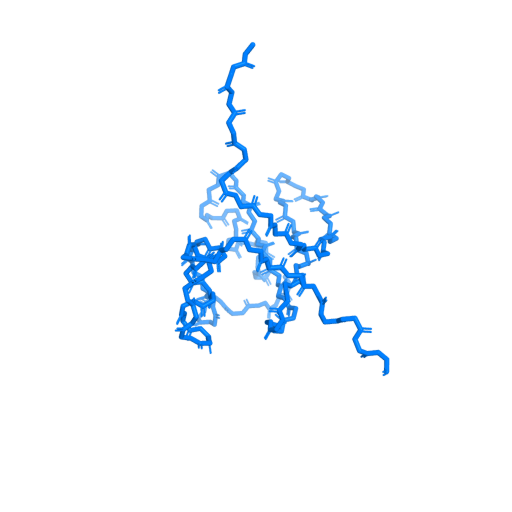. ARG A 1 87 ? -2.678 2.603 -24.912 1.00 45.25 87 ARG A C 1
ATOM 678 O O . ARG A 1 87 ? -3.537 2.127 -24.174 1.00 45.25 87 ARG A O 1
ATOM 685 N N . ALA A 1 88 ? -2.800 3.760 -25.563 1.00 38.00 88 ALA A N 1
ATOM 686 C CA . ALA A 1 88 ? -4.080 4.290 -26.033 1.00 38.00 88 ALA A CA 1
ATOM 687 C C . ALA A 1 88 ? -4.632 3.442 -27.192 1.00 38.00 88 ALA A C 1
ATOM 689 O O . ALA A 1 88 ? -3.808 2.878 -27.954 1.00 38.00 88 ALA A O 1
#

Radius of gyration: 15.33 Å; chains: 1; bounding box: 46×26×43 Å

Foldseek 3Di:
DDDDDLAEFDKDWDWDDDPQKIWIQIDGAPDDTDIDIDHPDPVNSVVVCVVVVHDCVPDDDDDVQVVCCVVPVDRCSPDRYGDHDPDD

Secondary structure (DSSP, 8-state):
-------EE--EEEEEEETTEEEEEEE-TTSPPEEEEE-SSHHHHHHHHHHTT--GGG---S-HHHHHHHHH---TTS-SEE------

InterPro domains:
  IPR033469 CYTH-like domain superfamily [SSF55154] (1-63)

pLDDT: mean 94.02, std 9.6, range [38.0, 98.69]

Sequence (88 aa):
MGFTAKRYQENYREEWQLGGVTFDIDTWPGLPTYLEVEGPDEAAVRDAAEALGLDLADASYGSVDEVYRTVLGRDILAESSLTFDTRA

Organism: NCBI:txid53372